Protein AF-A0A2S6II11-F1 (afdb_monomer)

Sequence (140 aa):
MLPVHVVLRDLERASLRGELTPTFIDDYASKFGERVTALYALARKNHIAVNVEEGRNDHLLNEWESTVDVDAVTRAMDKQSVEAFRQLRAARQDDRPSVLRRKPGRHAAFVPKPAPQPVAPVQRCPPGCTCDLDHRPSRR

pLDDT: mean 71.18, std 16.58, range [36.78, 93.38]

Solvent-accessible surface area (backbone atoms only — not comparable to full-atom values): 9124 Å² total; per-residue (Å²): 119,78,61,69,71,57,55,49,52,51,51,51,54,29,36,78,70,71,60,28,30,64,68,49,46,50,53,49,18,68,74,51,72,48,58,55,69,57,53,52,54,50,31,57,75,69,71,50,70,66,49,80,49,92,91,79,37,81,71,54,57,68,56,63,66,61,74,62,57,60,69,58,53,49,56,52,51,53,52,52,50,53,52,51,52,51,52,52,54,56,44,64,74,66,83,52,64,74,90,75,60,74,72,95,51,103,75,63,95,72,71,78,76,76,74,82,71,84,76,74,80,78,80,76,70,62,97,89,62,86,84,81,90,70,98,74,82,85,90,134

Secondary structure (DSSP, 8-state):
---HHHHHHHHHHHHHTT---HHHHHHHHHHHT--HHHHHHHHHHTT-PPPP-TTTSTTHHHHHGGGS-HHHHHHHHHHHHHHHHHHHHHHHHT-S-GGG-----TT-S--PPPPPP-PPP--PPPTT------------

Structure (mmCIF, N/CA/C/O backbone):
data_AF-A0A2S6II11-F1
#
_entry.id   AF-A0A2S6II11-F1
#
loop_
_atom_site.group_PDB
_atom_site.id
_atom_site.type_symbol
_atom_site.label_atom_id
_atom_site.label_alt_id
_atom_site.label_comp_id
_atom_site.label_asym_id
_atom_site.label_entity_id
_atom_site.label_seq_id
_atom_site.pdbx_PDB_ins_code
_atom_site.Cartn_x
_atom_site.Cartn_y
_atom_site.Cartn_z
_atom_site.occupancy
_atom_site.B_iso_or_equiv
_atom_site.auth_seq_id
_atom_site.auth_comp_id
_atom_site.auth_asym_id
_atom_site.auth_atom_id
_atom_site.pdbx_PDB_model_num
ATOM 1 N N . MET A 1 1 ? -19.940 -8.892 9.888 1.00 72.25 1 MET A N 1
ATOM 2 C CA . MET A 1 1 ? -18.860 -8.720 8.902 1.00 72.25 1 MET A CA 1
ATOM 3 C C . MET A 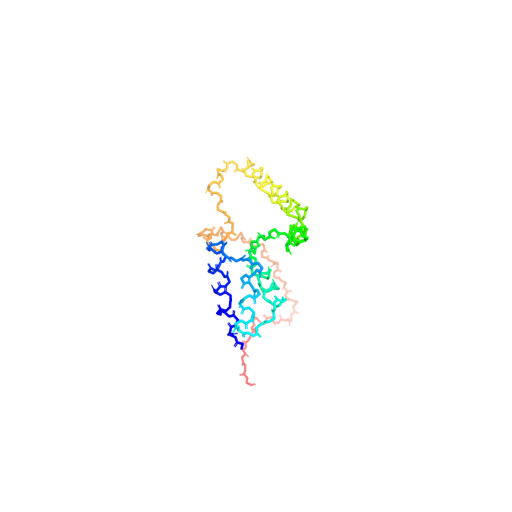1 1 ? -19.457 -8.294 7.587 1.00 72.25 1 MET A C 1
ATOM 5 O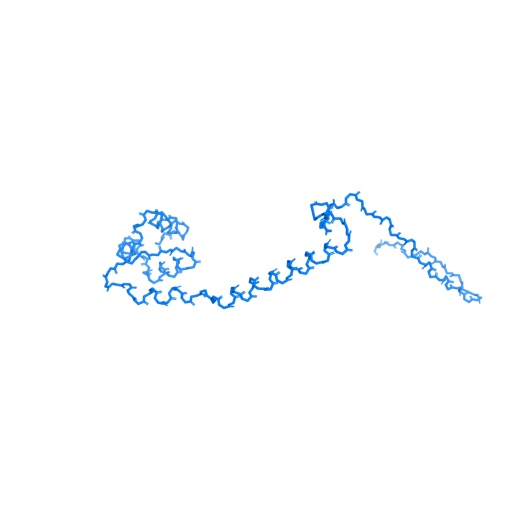 O . MET A 1 1 ? -20.349 -8.970 7.076 1.00 72.25 1 MET A O 1
ATOM 9 N N . LEU A 1 2 ? -19.011 -7.146 7.091 1.00 82.56 2 LEU A N 1
ATOM 10 C CA . LEU A 1 2 ? -19.394 -6.669 5.768 1.00 82.56 2 LEU A CA 1
ATOM 11 C C . LEU A 1 2 ? -18.653 -7.481 4.700 1.00 82.56 2 LEU A C 1
ATOM 13 O O . LEU A 1 2 ? -17.561 -7.995 4.950 1.00 82.56 2 LEU A O 1
ATOM 17 N N . PRO A 1 3 ? -19.214 -7.616 3.491 1.00 89.38 3 PRO A N 1
ATOM 18 C CA . PRO A 1 3 ? -18.472 -8.227 2.407 1.00 89.38 3 PRO A CA 1
ATOM 19 C C . PRO A 1 3 ? -17.261 -7.354 2.044 1.00 89.38 3 PRO A C 1
ATOM 21 O O . PRO A 1 3 ? -17.347 -6.127 1.984 1.00 89.38 3 PRO A O 1
ATOM 24 N N . VAL A 1 4 ? -16.134 -8.007 1.754 1.00 87.19 4 VAL A N 1
ATOM 25 C CA . VAL A 1 4 ? -14.820 -7.363 1.559 1.00 87.19 4 VAL A CA 1
ATOM 26 C C . VAL A 1 4 ? -14.843 -6.232 0.525 1.00 87.19 4 VAL A C 1
ATOM 28 O O . VAL A 1 4 ? -14.199 -5.206 0.716 1.00 87.19 4 VAL A O 1
ATOM 31 N N . HIS A 1 5 ? -15.612 -6.385 -0.556 1.00 89.81 5 HIS A N 1
ATOM 32 C CA . HIS A 1 5 ? -15.712 -5.371 -1.609 1.00 89.81 5 HIS A CA 1
ATOM 33 C C . HIS A 1 5 ? -16.406 -4.076 -1.148 1.00 89.81 5 HIS A C 1
ATOM 35 O O . HIS A 1 5 ? -16.119 -3.013 -1.691 1.00 89.81 5 HIS A O 1
ATOM 41 N N . VAL A 1 6 ? -17.303 -4.145 -0.157 1.00 92.50 6 VAL A N 1
ATOM 42 C CA . VAL A 1 6 ? -17.950 -2.956 0.422 1.00 92.50 6 VAL A CA 1
ATOM 43 C C . VAL A 1 6 ? -16.959 -2.211 1.303 1.00 92.50 6 VAL A C 1
ATOM 45 O O . VAL A 1 6 ? -16.785 -1.011 1.126 1.00 92.50 6 V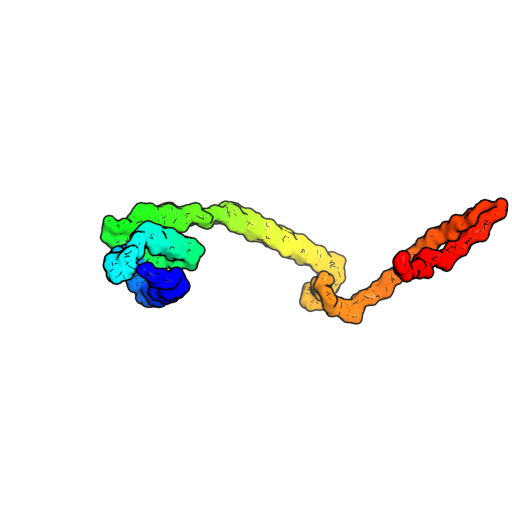AL A O 1
ATOM 48 N N . VAL A 1 7 ? -16.240 -2.940 2.161 1.00 91.06 7 VAL A N 1
ATOM 49 C CA . VAL A 1 7 ? -15.186 -2.370 3.014 1.00 91.06 7 VAL A CA 1
ATOM 50 C C . VAL A 1 7 ? -14.123 -1.676 2.164 1.00 91.06 7 VAL A C 1
ATOM 52 O O . VAL A 1 7 ? -13.749 -0.545 2.448 1.00 91.06 7 VAL A O 1
ATOM 55 N N . LEU A 1 8 ? -13.692 -2.310 1.070 1.00 91.75 8 LEU A N 1
ATOM 56 C CA . LEU A 1 8 ? -12.767 -1.707 0.108 1.00 91.75 8 LEU A CA 1
ATOM 57 C C . LEU A 1 8 ? -13.273 -0.389 -0.451 1.00 91.75 8 LEU A C 1
ATOM 59 O O . LEU A 1 8 ? -12.571 0.615 -0.396 1.00 91.75 8 LEU A O 1
ATOM 63 N N . ARG A 1 9 ? -14.505 -0.388 -0.955 1.00 93.38 9 ARG A N 1
ATOM 64 C CA . ARG A 1 9 ? -15.105 0.799 -1.556 1.00 93.38 9 ARG A CA 1
ATOM 65 C C . ARG A 1 9 ? -15.240 1.946 -0.554 1.00 93.38 9 ARG A C 1
ATOM 67 O O . ARG A 1 9 ? -15.090 3.106 -0.933 1.00 93.38 9 ARG A O 1
ATOM 74 N N . ASP A 1 10 ? -15.536 1.636 0.704 1.00 91.00 10 ASP A N 1
ATOM 75 C CA . ASP A 1 10 ? -15.637 2.632 1.770 1.00 91.00 10 ASP A CA 1
ATOM 76 C C . ASP A 1 10 ? -14.262 3.200 2.141 1.00 91.00 10 ASP A C 1
ATOM 78 O O . ASP A 1 10 ? -14.123 4.417 2.257 1.00 91.00 10 ASP A O 1
ATOM 82 N N . LEU A 1 11 ? -13.235 2.348 2.242 1.00 90.12 11 LEU A N 1
ATOM 83 C CA . LEU A 1 11 ? -11.852 2.773 2.479 1.00 90.12 11 LEU A CA 1
ATOM 84 C C . LEU A 1 11 ? -11.312 3.627 1.322 1.00 90.12 11 LEU A C 1
ATOM 86 O O . LEU A 1 11 ? -10.688 4.658 1.560 1.00 90.12 11 LEU A O 1
ATOM 90 N N . GLU A 1 12 ? -11.596 3.253 0.073 1.00 90.44 12 GLU A N 1
ATOM 91 C CA . GLU A 1 12 ? -11.243 4.042 -1.114 1.00 90.44 12 GLU A CA 1
ATOM 92 C C . GLU A 1 12 ? -11.930 5.409 -1.101 1.00 90.44 12 GLU A C 1
ATOM 94 O O . GLU A 1 12 ? -11.294 6.434 -1.345 1.00 90.44 12 GLU A O 1
ATOM 99 N N . ARG A 1 13 ? -13.227 5.455 -0.772 1.00 93.19 13 ARG A N 1
ATOM 100 C CA . ARG A 1 13 ? -13.967 6.719 -0.647 1.00 93.19 13 ARG A CA 1
ATOM 101 C C . ARG A 1 13 ? -13.404 7.607 0.456 1.00 93.19 13 ARG A C 1
ATOM 103 O O . ARG A 1 13 ? -13.296 8.811 0.239 1.00 93.19 13 ARG A O 1
ATOM 110 N N . ALA A 1 14 ? -13.057 7.034 1.605 1.00 89.44 14 ALA A N 1
ATOM 111 C CA . ALA A 1 14 ? -12.441 7.767 2.708 1.00 89.44 14 ALA A CA 1
ATOM 112 C C . ALA A 1 14 ? -11.043 8.287 2.329 1.00 89.44 14 ALA A C 1
ATOM 114 O O . ALA A 1 14 ? -10.710 9.431 2.633 1.00 89.44 14 ALA A O 1
ATOM 115 N N . SER A 1 15 ? -10.254 7.494 1.596 1.00 89.88 15 SER A N 1
ATOM 116 C CA . SER A 1 15 ? -8.928 7.894 1.105 1.00 89.88 15 SER A CA 1
ATOM 117 C C . SER A 1 15 ? -9.015 9.042 0.101 1.00 89.88 15 SER A C 1
ATOM 119 O O . SER A 1 15 ? -8.328 10.047 0.256 1.00 89.88 15 SER A O 1
ATOM 121 N N . LEU A 1 16 ? -9.936 8.963 -0.866 1.00 89.38 16 LEU A N 1
ATOM 122 C CA . LEU A 1 16 ? -10.167 10.030 -1.848 1.00 89.38 16 LEU A CA 1
ATOM 123 C C . LEU A 1 16 ? -10.616 11.351 -1.210 1.00 89.38 16 LEU A C 1
ATOM 125 O O . LEU A 1 16 ? -10.394 12.415 -1.782 1.00 89.38 16 LEU A O 1
ATOM 129 N N . ARG A 1 17 ? -11.256 11.290 -0.038 1.00 89.69 17 ARG A N 1
ATOM 130 C CA . ARG A 1 17 ? -11.655 12.470 0.741 1.00 89.69 17 ARG A CA 1
ATOM 131 C C . ARG A 1 17 ? -10.554 12.995 1.660 1.00 89.69 17 ARG A C 1
ATOM 133 O O . ARG A 1 17 ? -10.715 14.073 2.216 1.00 89.69 17 ARG A O 1
ATOM 140 N N . GLY A 1 18 ? -9.462 12.251 1.835 1.00 85.31 18 GLY A N 1
ATOM 141 C CA . GLY A 1 18 ? -8.431 12.561 2.826 1.00 85.31 18 GLY A CA 1
ATOM 142 C C . GLY A 1 18 ? -8.886 12.346 4.275 1.00 85.31 18 GLY A C 1
ATOM 143 O O . GLY A 1 18 ? -8.239 12.829 5.199 1.00 85.31 18 GLY A O 1
ATOM 144 N N . GLU A 1 19 ? -9.981 11.617 4.489 1.00 87.38 19 GLU A N 1
ATOM 145 C CA . GLU A 1 19 ? -10.555 11.329 5.813 1.00 87.38 19 GLU A CA 1
ATOM 146 C C . GLU A 1 19 ? -10.083 9.977 6.366 1.00 87.38 19 GLU A C 1
ATOM 148 O O . GLU A 1 19 ? -10.434 9.600 7.482 1.00 87.38 19 GLU A O 1
ATOM 153 N N . LEU A 1 20 ? -9.307 9.217 5.586 1.00 87.44 20 LEU A N 1
ATOM 154 C CA . LEU A 1 20 ? -8.817 7.909 5.999 1.00 87.44 20 LEU A CA 1
ATOM 155 C C . LEU A 1 20 ? -7.682 8.062 7.014 1.00 87.44 20 LEU A C 1
ATOM 157 O O . LEU A 1 20 ? -6.514 8.005 6.645 1.00 87.44 20 LEU A O 1
ATOM 161 N N . THR A 1 21 ? -8.026 8.255 8.281 1.00 88.25 21 THR A N 1
ATOM 162 C CA . THR A 1 21 ? -7.082 8.327 9.401 1.00 88.25 21 THR A CA 1
ATOM 163 C C . THR A 1 21 ? -7.134 7.064 10.276 1.00 88.25 21 THR A C 1
ATOM 165 O O . THR A 1 21 ? -8.072 6.268 10.165 1.00 88.25 21 THR A O 1
ATOM 168 N N . PRO A 1 22 ? -6.154 6.841 11.172 1.00 87.25 22 PRO A N 1
ATOM 169 C CA . PRO A 1 22 ? -6.194 5.754 12.148 1.00 87.25 22 PRO A CA 1
ATOM 170 C C . PRO A 1 22 ? -7.457 5.762 12.997 1.00 87.25 22 PRO A C 1
ATOM 172 O O . PRO A 1 22 ? -8.071 4.715 13.193 1.00 87.25 22 PRO A O 1
ATOM 175 N N . THR A 1 23 ? -7.884 6.945 13.440 1.00 88.44 23 THR A N 1
ATOM 176 C CA . THR A 1 23 ? -9.115 7.098 14.220 1.00 88.44 23 THR A CA 1
ATOM 177 C C . THR A 1 23 ? -10.347 6.697 13.408 1.00 88.44 23 THR A C 1
ATOM 179 O O . THR A 1 23 ? -11.214 5.992 13.920 1.00 88.44 23 THR A O 1
ATOM 182 N N . PHE A 1 24 ? -10.394 7.026 12.111 1.00 90.19 24 PHE A N 1
ATOM 183 C CA . PHE A 1 24 ? -11.458 6.538 11.228 1.00 90.19 24 PHE A CA 1
ATOM 184 C C . PHE A 1 24 ? -11.484 5.005 11.146 1.00 90.19 24 PHE A C 1
ATOM 186 O O . PHE A 1 24 ? -12.558 4.406 11.162 1.00 90.19 24 PHE A O 1
ATOM 193 N N . ILE A 1 25 ? -10.320 4.354 11.073 1.00 89.75 25 ILE A N 1
ATOM 194 C CA . ILE A 1 25 ? -10.220 2.888 11.015 1.00 89.75 25 ILE A CA 1
ATOM 195 C C . ILE A 1 25 ? -10.684 2.253 12.332 1.00 89.75 25 ILE A C 1
ATOM 197 O O . ILE A 1 25 ? -11.398 1.251 12.291 1.00 89.75 25 ILE A O 1
ATOM 201 N N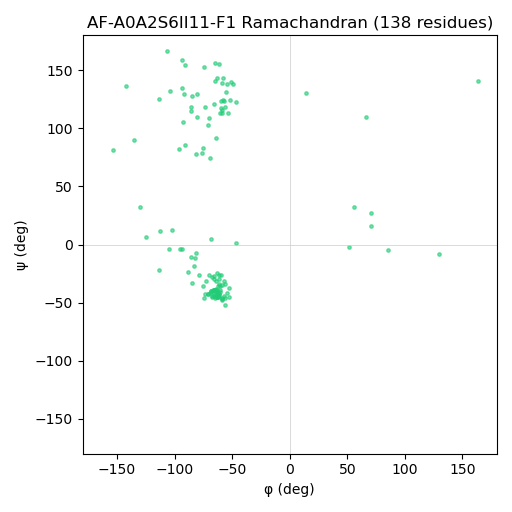 . ASP A 1 26 ? -10.330 2.836 13.478 1.00 89.00 26 ASP A N 1
ATOM 202 C CA . ASP A 1 26 ? -10.783 2.387 14.801 1.00 89.00 26 ASP A CA 1
ATOM 203 C C . ASP A 1 26 ? -12.312 2.519 14.947 1.00 89.00 26 ASP A C 1
ATOM 205 O O . ASP A 1 26 ? -13.003 1.583 15.372 1.00 89.00 26 ASP A O 1
ATOM 209 N N . ASP A 1 27 ? -12.871 3.651 14.518 1.00 91.88 27 ASP A N 1
ATOM 210 C CA . ASP A 1 27 ? -14.315 3.897 14.505 1.00 91.88 27 ASP A CA 1
ATOM 211 C C . ASP A 1 27 ? -15.046 2.958 13.541 1.00 91.88 27 ASP A C 1
ATOM 213 O O . ASP A 1 27 ? -16.138 2.467 13.832 1.00 91.88 27 ASP A O 1
ATOM 217 N N . TYR A 1 28 ? -14.456 2.683 12.381 1.00 91.06 28 TYR A N 1
ATOM 218 C CA . TYR A 1 28 ? -15.013 1.754 11.406 1.00 91.06 28 TYR A CA 1
ATOM 219 C C . TYR A 1 28 ? -14.982 0.315 11.942 1.00 91.06 28 TYR A C 1
ATOM 221 O O . TYR A 1 28 ? -15.983 -0.402 11.879 1.00 91.06 28 TYR A O 1
ATOM 229 N N . ALA A 1 29 ? -13.863 -0.097 12.539 1.00 91.56 29 ALA A N 1
ATOM 230 C CA . ALA A 1 29 ? -13.700 -1.400 13.175 1.00 91.56 29 ALA A CA 1
ATOM 231 C C . ALA A 1 29 ? -14.724 -1.619 14.297 1.00 91.56 29 ALA A C 1
ATOM 233 O O . ALA A 1 29 ? -15.375 -2.665 1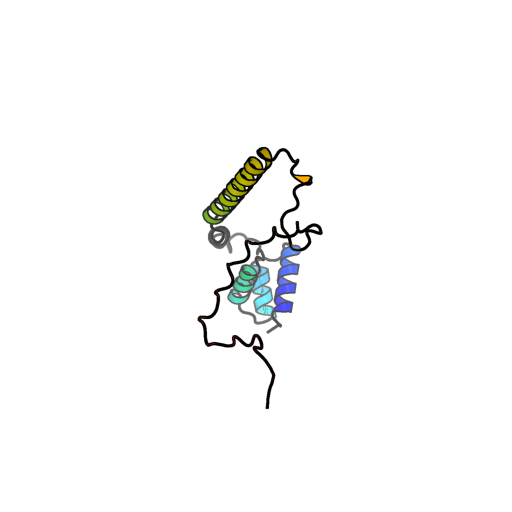4.334 1.00 91.56 29 ALA A O 1
ATOM 234 N N . SER A 1 30 ? -14.923 -0.622 15.166 1.00 90.75 30 SER A N 1
ATOM 235 C CA . SER A 1 30 ? -15.893 -0.701 16.264 1.00 90.75 30 SER A CA 1
ATOM 236 C C . SER A 1 30 ? -17.345 -0.755 15.775 1.00 90.75 30 SER A C 1
ATOM 238 O O . SER A 1 30 ? -18.133 -1.537 16.305 1.00 90.75 30 SER A O 1
ATOM 240 N N . LYS A 1 31 ? -17.698 -0.003 14.722 1.00 92.44 31 LYS A N 1
ATOM 241 C CA . LYS A 1 31 ? -19.052 0.003 14.137 1.00 92.44 31 LYS A CA 1
ATOM 242 C C . LYS A 1 31 ? -19.418 -1.308 13.443 1.00 92.44 31 LYS A C 1
ATOM 244 O O . LYS A 1 31 ? -20.560 -1.749 13.545 1.00 92.44 31 LYS A O 1
ATOM 249 N N . PHE A 1 32 ? -18.476 -1.922 12.728 1.00 89.50 32 PHE A N 1
ATOM 250 C CA . PHE A 1 32 ? -18.750 -3.099 11.892 1.00 89.50 32 PHE A CA 1
ATOM 251 C C . PHE A 1 32 ? -18.246 -4.425 12.484 1.00 89.50 32 PHE A C 1
ATOM 253 O O . PHE A 1 32 ? -18.524 -5.492 11.925 1.00 89.50 32 PHE A O 1
ATOM 260 N N . GLY A 1 33 ? -17.559 -4.376 13.631 1.00 88.25 33 GLY A N 1
ATOM 261 C CA . GLY A 1 33 ? -16.994 -5.543 14.310 1.00 88.25 33 GLY A CA 1
ATOM 262 C C . GLY A 1 33 ? -15.804 -6.159 13.570 1.00 88.25 33 GLY A C 1
ATOM 263 O O . GLY A 1 33 ? -15.575 -7.365 13.661 1.00 88.25 33 GLY A O 1
ATOM 264 N N . GLU A 1 34 ? -15.077 -5.352 12.798 1.00 86.31 34 GLU A N 1
ATOM 265 C CA . GLU A 1 34 ? -13.904 -5.779 12.034 1.00 86.31 34 GLU A CA 1
ATOM 266 C C . GLU A 1 34 ? -12.626 -5.608 12.866 1.00 86.31 34 GLU A C 1
ATOM 268 O O . GLU A 1 34 ? -12.549 -4.777 13.769 1.00 86.31 34 GLU A O 1
ATOM 273 N N . ARG A 1 35 ? -11.584 -6.394 12.575 1.00 88.06 35 ARG A N 1
ATOM 274 C CA . ARG A 1 35 ? -10.283 -6.220 13.242 1.00 88.06 35 ARG A CA 1
ATOM 275 C C . ARG A 1 35 ? -9.514 -5.070 12.598 1.00 88.06 35 ARG A C 1
ATOM 277 O O . ARG A 1 35 ? -9.274 -5.097 11.394 1.00 88.06 35 ARG A O 1
ATOM 284 N N . VAL A 1 36 ? -9.023 -4.139 13.414 1.00 87.06 36 VAL A N 1
ATOM 285 C CA . VAL A 1 36 ? -8.188 -3.003 12.977 1.00 87.06 36 VAL A CA 1
ATOM 286 C C . VAL A 1 36 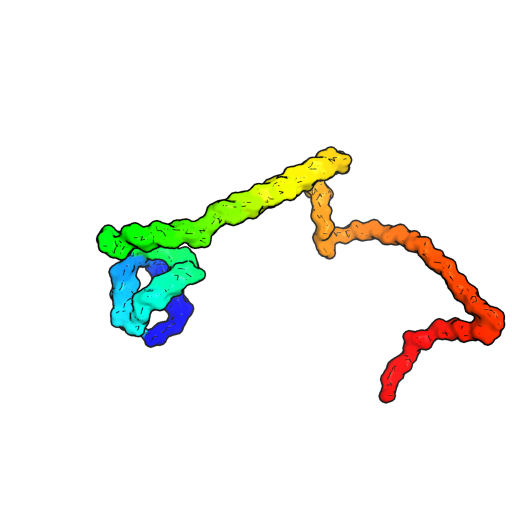? -6.982 -3.475 12.150 1.00 87.06 36 VAL A C 1
ATOM 288 O O . VAL A 1 36 ? -6.735 -2.974 11.057 1.00 87.06 36 VAL A O 1
ATOM 291 N N . THR A 1 37 ? -6.288 -4.527 12.597 1.00 86.44 37 THR A N 1
ATOM 292 C CA . THR A 1 37 ? -5.152 -5.118 11.864 1.00 86.44 37 THR A CA 1
ATOM 293 C C . THR A 1 37 ? -5.535 -5.656 10.486 1.00 86.44 37 THR A C 1
ATOM 295 O O . THR A 1 37 ? -4.743 -5.560 9.549 1.00 86.44 37 THR A O 1
ATOM 298 N N . ALA A 1 38 ? -6.749 -6.194 10.338 1.00 87.06 38 ALA A N 1
ATOM 299 C CA . ALA A 1 38 ? -7.247 -6.664 9.052 1.00 87.06 38 ALA A CA 1
ATOM 300 C C . ALA A 1 38 ? -7.501 -5.488 8.105 1.00 87.06 38 ALA A C 1
ATOM 302 O O . ALA A 1 38 ? -7.109 -5.569 6.946 1.00 87.06 38 ALA A O 1
ATOM 303 N N . LEU A 1 39 ? -8.071 -4.383 8.597 1.00 87.75 39 LEU A N 1
ATOM 304 C CA . LEU A 1 39 ? -8.304 -3.172 7.803 1.00 87.75 39 LEU A CA 1
ATOM 305 C C . LEU A 1 39 ? -6.989 -2.547 7.318 1.00 87.75 39 LEU A C 1
ATOM 307 O O . LEU A 1 39 ? -6.872 -2.233 6.136 1.00 87.75 39 LEU A O 1
ATOM 311 N N . TYR A 1 40 ? -5.970 -2.463 8.177 1.00 86.38 40 TYR A N 1
ATOM 312 C CA . TYR A 1 40 ? -4.638 -1.992 7.777 1.00 86.38 40 TYR A CA 1
ATOM 313 C C . TYR A 1 40 ? -3.968 -2.901 6.747 1.00 86.38 40 TYR A C 1
ATOM 315 O O . TYR A 1 40 ? -3.435 -2.421 5.747 1.00 86.38 40 TYR A O 1
ATOM 323 N N . ALA A 1 41 ? -4.013 -4.221 6.950 1.00 85.31 41 ALA A N 1
ATOM 324 C CA . ALA A 1 41 ? -3.474 -5.172 5.979 1.00 85.31 41 ALA A CA 1
ATOM 325 C C . ALA A 1 41 ? -4.188 -5.058 4.623 1.00 85.31 41 ALA A C 1
ATOM 327 O O . ALA A 1 41 ? -3.568 -5.193 3.567 1.00 85.31 41 ALA A O 1
ATOM 328 N N . LEU A 1 42 ? -5.491 -4.780 4.655 1.00 88.38 42 LEU A N 1
ATOM 329 C CA . LEU A 1 42 ? -6.321 -4.641 3.473 1.00 88.38 42 LEU A CA 1
ATOM 330 C C . LEU A 1 42 ? -6.048 -3.324 2.739 1.00 88.38 42 LEU A C 1
ATOM 332 O O . LEU A 1 42 ? -5.881 -3.347 1.521 1.00 88.38 42 LEU A O 1
ATOM 336 N N . ALA A 1 43 ? -5.903 -2.213 3.459 1.00 87.69 43 ALA A N 1
ATOM 337 C CA . ALA A 1 43 ? -5.459 -0.940 2.897 1.00 87.69 43 ALA A CA 1
ATOM 338 C C . ALA A 1 43 ? -4.073 -1.077 2.244 1.00 87.69 43 ALA A C 1
ATOM 340 O O . ALA A 1 43 ? -3.905 -0.734 1.074 1.00 87.69 43 ALA A O 1
ATOM 341 N N . ARG A 1 44 ? -3.114 -1.705 2.943 1.00 84.44 44 ARG A N 1
ATOM 342 C CA . ARG A 1 44 ? -1.756 -1.959 2.432 1.00 84.44 44 ARG A CA 1
ATOM 343 C C . ARG A 1 44 ? -1.763 -2.790 1.152 1.00 84.44 44 ARG A C 1
ATOM 345 O O . ARG A 1 44 ? -1.089 -2.440 0.189 1.00 84.44 44 ARG A O 1
ATOM 352 N N . LYS A 1 45 ? -2.530 -3.884 1.123 1.00 87.62 45 LYS A N 1
ATOM 353 C CA . LYS A 1 45 ? -2.615 -4.776 -0.045 1.00 87.62 45 LYS A CA 1
ATOM 354 C C . LYS A 1 45 ? -3.162 -4.069 -1.289 1.00 87.62 45 LYS A C 1
ATOM 356 O O . LYS A 1 45 ? -2.811 -4.454 -2.398 1.00 87.62 45 LYS A O 1
ATOM 361 N N . ASN A 1 46 ? -4.019 -3.068 -1.103 1.00 87.31 46 ASN A N 1
ATOM 362 C CA . ASN A 1 46 ? -4.649 -2.323 -2.191 1.00 87.31 46 ASN A CA 1
ATOM 363 C C . ASN A 1 46 ? -3.995 -0.952 -2.427 1.00 87.31 46 ASN A C 1
ATOM 365 O O . ASN A 1 46 ? -4.549 -0.139 -3.158 1.00 87.31 46 ASN A O 1
ATOM 369 N N . HIS A 1 47 ? -2.820 -0.702 -1.837 1.00 83.88 47 HIS A N 1
ATOM 370 C CA . HIS A 1 47 ? -2.069 0.550 -1.976 1.00 83.88 47 HIS A CA 1
ATOM 371 C C . HIS A 1 47 ? -2.870 1.806 -1.585 1.00 83.88 47 HIS A C 1
ATOM 373 O O . HIS A 1 47 ? -2.665 2.882 -2.142 1.00 83.88 47 HIS A O 1
ATOM 379 N N . ILE A 1 48 ? -3.779 1.672 -0.618 1.00 85.88 48 ILE A N 1
ATOM 380 C CA . ILE A 1 48 ? -4.559 2.790 -0.089 1.00 85.88 48 ILE A CA 1
ATOM 381 C C . ILE A 1 48 ? -3.735 3.461 1.011 1.00 85.88 48 ILE A C 1
ATOM 383 O O . ILE A 1 48 ? -3.464 2.853 2.049 1.00 85.88 48 ILE A O 1
ATOM 387 N N . ALA A 1 49 ? -3.344 4.713 0.781 1.00 80.38 49 ALA A N 1
ATOM 388 C CA . ALA A 1 49 ? -2.627 5.506 1.769 1.00 80.38 49 ALA A CA 1
ATOM 389 C C . ALA A 1 49 ? -3.585 5.941 2.888 1.00 80.38 49 ALA A C 1
ATOM 391 O O . ALA A 1 49 ? -4.572 6.639 2.643 1.00 80.38 49 ALA A O 1
ATOM 392 N N . VAL A 1 50 ? -3.289 5.503 4.111 1.00 82.00 50 VAL A N 1
ATOM 393 C CA . VAL A 1 50 ? -3.907 5.999 5.346 1.00 82.00 50 VAL A CA 1
ATOM 394 C C . VAL A 1 50 ? -3.142 7.247 5.776 1.00 82.00 50 VAL A C 1
ATOM 396 O O . VAL A 1 50 ? -1.915 7.221 5.873 1.00 82.00 50 VAL A O 1
ATOM 399 N N . ASN A 1 51 ? -3.865 8.334 6.020 1.00 80.56 51 ASN A N 1
ATOM 400 C CA . ASN A 1 51 ? -3.310 9.594 6.485 1.00 80.56 51 ASN A CA 1
ATOM 401 C C . ASN A 1 51 ? -2.705 9.463 7.884 1.00 80.56 51 ASN A C 1
ATOM 403 O O . ASN A 1 51 ? -3.047 8.580 8.671 1.00 80.56 51 ASN A O 1
ATOM 407 N N . VAL A 1 52 ? -1.775 10.360 8.185 1.00 71.88 52 VAL A N 1
ATOM 408 C CA . VAL A 1 52 ? -1.041 10.375 9.448 1.00 71.88 52 VAL A CA 1
ATOM 409 C C . VAL A 1 52 ? -1.786 11.263 10.438 1.00 71.88 52 VAL A C 1
ATOM 411 O O . VAL A 1 52 ? -2.125 12.401 10.123 1.00 71.88 52 VAL A O 1
ATOM 414 N N . GLU A 1 53 ? -2.035 10.736 11.633 1.00 74.62 53 GLU A N 1
ATOM 415 C CA . GLU A 1 53 ? -2.439 11.522 12.799 1.00 74.62 53 GLU A CA 1
ATOM 416 C C . GLU A 1 53 ? -1.235 11.658 13.740 1.00 74.62 53 GLU A C 1
ATOM 418 O O . GLU A 1 53 ? -0.558 10.661 14.028 1.00 74.62 53 GLU A O 1
ATOM 423 N N . GLU A 1 54 ? -0.974 12.887 14.202 1.00 62.06 54 GLU A N 1
ATOM 424 C CA . GLU A 1 54 ? 0.120 13.213 15.127 1.00 62.06 54 GLU A CA 1
ATOM 425 C C . GLU A 1 54 ? 0.087 12.293 16.358 1.00 62.06 54 GLU A C 1
ATOM 4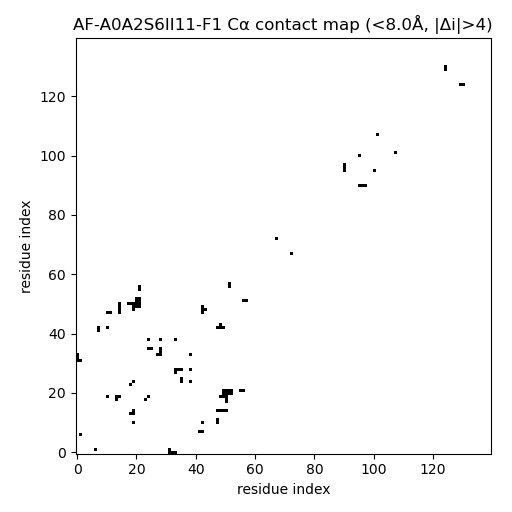27 O O . GLU A 1 54 ? -0.924 12.186 17.055 1.00 62.06 54 GLU A O 1
ATOM 432 N N . GLY A 1 55 ? 1.200 11.600 16.621 1.00 66.69 55 GLY A N 1
ATOM 433 C CA . GLY A 1 55 ? 1.381 10.770 17.816 1.00 66.69 55 GLY A CA 1
ATOM 434 C C . GLY A 1 55 ? 0.848 9.333 17.741 1.00 66.69 55 GLY A C 1
ATOM 435 O O . GLY A 1 55 ? 1.096 8.562 18.669 1.00 66.69 55 GLY A O 1
ATOM 436 N N . ARG A 1 56 ? 0.166 8.925 16.657 1.00 65.00 56 ARG A N 1
ATOM 437 C CA . ARG A 1 56 ? -0.280 7.525 16.458 1.00 65.00 56 ARG A CA 1
ATOM 438 C C . ARG A 1 56 ? 0.404 6.792 15.298 1.00 65.00 56 ARG A C 1
ATOM 440 O O . ARG A 1 56 ? 0.464 5.569 15.352 1.00 65.00 56 ARG A O 1
ATOM 447 N N . ASN A 1 57 ? 0.971 7.500 14.313 1.00 55.50 57 ASN A N 1
ATOM 448 C CA . ASN A 1 57 ? 1.485 6.895 13.069 1.00 55.50 57 ASN A CA 1
ATOM 449 C C . ASN A 1 57 ? 2.956 7.199 12.718 1.00 55.50 57 ASN A C 1
ATOM 451 O O . ASN A 1 57 ? 3.417 6.768 11.660 1.00 55.50 57 ASN A O 1
ATOM 455 N N . ASP A 1 58 ? 3.720 7.868 13.586 1.00 55.94 58 ASP A N 1
ATOM 456 C CA . ASP A 1 58 ? 5.093 8.314 13.264 1.00 55.94 58 ASP A CA 1
ATOM 457 C C . ASP A 1 58 ? 6.057 7.169 12.899 1.00 55.94 58 ASP A C 1
ATOM 459 O O . ASP A 1 58 ? 7.013 7.352 12.152 1.00 55.94 58 ASP A O 1
ATOM 463 N N . HIS A 1 59 ? 5.796 5.959 13.391 1.00 58.88 59 HIS A N 1
ATOM 464 C CA . HIS A 1 59 ? 6.619 4.773 13.150 1.00 58.88 59 HIS A CA 1
ATOM 465 C C . HIS A 1 59 ? 6.212 3.994 11.886 1.00 58.88 59 HIS A C 1
ATOM 467 O O . HIS A 1 59 ? 7.051 3.308 11.306 1.00 58.88 59 HIS A O 1
ATOM 473 N N . LEU A 1 60 ? 4.963 4.121 11.419 1.00 57.00 60 LEU A N 1
ATOM 474 C CA . LEU A 1 60 ? 4.462 3.409 10.234 1.00 57.00 60 LEU A CA 1
ATOM 475 C C . LEU A 1 60 ? 4.917 4.052 8.915 1.00 57.00 60 LEU A C 1
ATOM 477 O O . LEU A 1 60 ? 5.069 3.342 7.922 1.00 57.00 60 LEU A O 1
ATOM 481 N N . LEU A 1 61 ? 5.203 5.361 8.913 1.00 54.41 61 LEU A N 1
ATOM 482 C CA . LEU A 1 61 ? 5.794 6.066 7.765 1.00 54.41 61 LEU A CA 1
ATOM 483 C C . LEU A 1 61 ? 7.114 5.419 7.319 1.00 54.41 61 LEU A C 1
ATOM 485 O O . LEU A 1 61 ? 7.289 5.117 6.139 1.00 54.41 61 LEU A O 1
ATOM 489 N N . ASN A 1 62 ? 7.990 5.112 8.278 1.00 54.00 62 ASN A N 1
ATOM 490 C CA . ASN A 1 62 ? 9.304 4.530 8.001 1.00 54.00 62 ASN A CA 1
ATOM 491 C C . ASN A 1 62 ? 9.214 3.110 7.411 1.00 54.00 62 ASN A C 1
ATOM 493 O O . ASN A 1 62 ? 10.078 2.701 6.639 1.00 54.00 62 ASN A O 1
ATOM 497 N N . GLU A 1 63 ? 8.169 2.344 7.742 1.00 54.62 63 GLU A N 1
ATOM 498 C CA . GLU A 1 63 ? 7.971 0.996 7.195 1.00 54.62 63 GLU A CA 1
ATOM 499 C C . GLU A 1 63 ? 7.267 1.008 5.834 1.00 54.62 63 GLU A C 1
ATOM 501 O O . GLU A 1 63 ? 7.547 0.155 4.986 1.00 54.62 63 GLU A O 1
ATOM 506 N N . TRP A 1 64 ? 6.357 1.954 5.591 1.00 53.00 64 TRP A N 1
ATOM 507 C CA . TRP A 1 64 ? 5.576 2.001 4.352 1.00 53.00 64 TRP A CA 1
ATOM 508 C C . TRP A 1 64 ? 6.398 2.496 3.162 1.00 53.00 64 TRP A C 1
ATOM 510 O O . TRP A 1 64 ? 6.267 1.932 2.073 1.00 53.00 64 TRP A O 1
ATOM 520 N N . GLU A 1 65 ? 7.318 3.440 3.374 1.00 54.69 65 GLU A N 1
ATOM 521 C CA . GLU A 1 65 ? 8.285 3.855 2.347 1.00 54.69 65 GLU A CA 1
ATOM 522 C C . GLU A 1 65 ? 9.230 2.713 1.926 1.00 54.69 65 GLU A C 1
ATOM 524 O O . GLU A 1 65 ? 9.703 2.680 0.793 1.00 54.69 65 GLU A O 1
ATOM 529 N N . SER A 1 66 ? 9.450 1.716 2.791 1.00 54.12 66 SER A N 1
ATOM 530 C CA . SER A 1 66 ? 10.478 0.682 2.590 1.00 54.12 66 SER A CA 1
ATOM 531 C C . SER A 1 66 ? 10.098 -0.478 1.654 1.00 54.12 66 SER A C 1
ATOM 533 O O . SER A 1 66 ? 10.941 -1.320 1.348 1.00 54.12 66 SER A O 1
ATOM 535 N N . THR A 1 67 ? 8.843 -0.574 1.191 1.00 56.78 67 THR A N 1
ATOM 536 C CA . THR A 1 67 ? 8.408 -1.746 0.392 1.00 56.78 67 THR A CA 1
ATOM 537 C C . THR A 1 67 ? 8.752 -1.680 -1.090 1.00 56.78 67 THR A C 1
ATOM 539 O O . THR A 1 67 ? 8.752 -2.718 -1.756 1.00 56.78 67 THR A O 1
ATOM 542 N N . VAL A 1 68 ? 9.054 -0.497 -1.619 1.00 62.03 68 VAL A N 1
ATOM 543 C CA . VAL A 1 68 ? 9.561 -0.368 -2.983 1.00 62.03 68 VAL A CA 1
ATOM 544 C C . VAL A 1 68 ? 11.079 -0.392 -2.899 1.00 62.03 68 VAL A C 1
ATOM 546 O O . VAL A 1 68 ? 11.691 0.583 -2.478 1.00 62.03 68 VAL A O 1
ATOM 549 N N . ASP A 1 69 ? 11.689 -1.511 -3.297 1.00 68.31 69 ASP A N 1
ATOM 550 C CA . ASP A 1 69 ? 13.135 -1.580 -3.518 1.00 68.31 69 ASP A CA 1
ATOM 551 C C . ASP A 1 69 ? 13.481 -0.635 -4.681 1.00 68.31 69 ASP A C 1
ATOM 553 O O . ASP A 1 69 ? 13.393 -0.990 -5.863 1.00 68.31 69 ASP A O 1
ATOM 557 N N . VAL A 1 70 ? 13.807 0.608 -4.328 1.00 73.19 70 VAL A N 1
ATOM 558 C CA . VAL A 1 70 ? 14.162 1.679 -5.263 1.00 73.19 70 VAL A CA 1
ATOM 559 C C . VAL A 1 70 ? 15.329 1.238 -6.147 1.00 73.19 70 VAL A C 1
ATOM 561 O O . VAL A 1 70 ? 15.333 1.537 -7.342 1.00 73.19 70 VAL A O 1
ATOM 564 N N . ASP A 1 71 ? 16.249 0.429 -5.613 1.00 78.88 71 ASP A N 1
ATOM 565 C CA . ASP A 1 71 ? 17.392 -0.106 -6.350 1.00 78.88 71 ASP A CA 1
ATOM 566 C C . ASP A 1 71 ? 16.983 -1.187 -7.359 1.00 78.88 71 ASP A C 1
ATOM 568 O O . ASP A 1 71 ? 17.607 -1.357 -8.409 1.00 78.88 71 ASP A O 1
ATOM 572 N N . ALA A 1 72 ? 15.937 -1.969 -7.085 1.00 78.38 72 ALA A N 1
ATOM 573 C CA . ALA A 1 72 ? 15.366 -2.877 -8.081 1.00 78.38 72 ALA A CA 1
ATOM 574 C C . ALA A 1 72 ? 14.669 -2.112 -9.217 1.00 78.38 72 ALA A C 1
ATOM 576 O O . ALA A 1 72 ? 14.820 -2.482 -10.387 1.00 78.38 72 ALA A O 1
ATOM 577 N N . VAL A 1 73 ? 13.947 -1.035 -8.893 1.00 80.88 73 VAL A N 1
ATOM 578 C CA . VAL A 1 73 ? 13.266 -0.185 -9.882 1.00 80.88 73 VAL A CA 1
ATOM 579 C C . VAL A 1 73 ? 14.275 0.532 -10.780 1.00 80.88 73 VAL A C 1
ATOM 581 O O . VAL A 1 73 ? 14.124 0.513 -12.004 1.00 80.88 73 VAL A O 1
ATOM 584 N N . THR A 1 74 ? 15.340 1.095 -10.212 1.00 83.75 74 THR A N 1
ATOM 585 C CA . THR A 1 74 ? 16.401 1.772 -10.977 1.00 83.75 74 THR A CA 1
ATOM 586 C C . THR A 1 74 ? 17.127 0.794 -11.900 1.00 83.75 74 THR A C 1
ATOM 588 O O . THR A 1 74 ? 17.230 1.047 -13.100 1.00 83.75 74 THR A O 1
ATOM 591 N N . ARG A 1 75 ? 17.489 -0.402 -11.411 1.00 87.56 75 ARG A N 1
ATOM 592 C CA . ARG A 1 75 ? 18.077 -1.472 -12.243 1.00 87.56 75 ARG A CA 1
ATOM 593 C C . ARG A 1 75 ? 17.166 -1.903 -13.395 1.00 87.56 75 ARG A C 1
ATOM 595 O O . ARG A 1 75 ? 17.660 -2.270 -14.464 1.00 87.56 75 ARG A O 1
ATOM 602 N N . ALA A 1 76 ? 15.848 -1.906 -13.196 1.00 84.94 76 ALA A N 1
ATOM 603 C CA . ALA A 1 76 ? 14.892 -2.223 -14.255 1.00 84.94 76 ALA A CA 1
ATOM 604 C C . ALA A 1 76 ? 14.807 -1.100 -15.304 1.00 84.94 76 ALA A C 1
ATOM 606 O O . ALA A 1 76 ? 14.827 -1.389 -16.504 1.00 84.94 76 ALA A O 1
ATOM 607 N N . MET A 1 77 ? 14.776 0.164 -14.869 1.00 89.06 77 MET A N 1
ATOM 608 C CA . MET A 1 77 ? 14.787 1.333 -15.757 1.00 89.06 77 MET A CA 1
ATOM 609 C C . MET A 1 77 ? 16.076 1.411 -16.586 1.00 89.06 77 MET A C 1
ATOM 611 O O . MET A 1 77 ? 16.017 1.647 -17.793 1.00 89.06 77 MET A O 1
ATOM 615 N N . ASP A 1 78 ? 17.230 1.123 -15.981 1.00 89.56 78 ASP A N 1
ATOM 616 C CA . ASP A 1 78 ? 18.524 1.116 -16.671 1.00 89.56 78 ASP A CA 1
ATOM 617 C C . ASP A 1 78 ? 18.611 0.026 -17.744 1.00 89.56 78 ASP A C 1
ATOM 619 O O . ASP A 1 78 ? 19.120 0.251 -18.842 1.00 89.56 78 ASP A O 1
ATOM 623 N N . LYS A 1 79 ? 18.058 -1.165 -17.485 1.00 88.81 79 LYS A N 1
ATOM 624 C CA . LYS A 1 79 ? 17.981 -2.221 -18.509 1.00 88.81 79 LYS A CA 1
ATOM 625 C C . LYS A 1 79 ? 17.129 -1.786 -19.700 1.00 88.81 79 LYS A C 1
ATOM 627 O O . LYS A 1 79 ? 17.545 -1.966 -20.845 1.00 88.81 79 LYS A O 1
ATOM 632 N N . GLN A 1 80 ? 15.973 -1.175 -19.438 1.00 84.00 80 GLN A N 1
ATOM 633 C CA . GLN A 1 80 ? 15.088 -0.677 -20.492 1.00 84.00 80 GLN A CA 1
ATOM 634 C C . GLN A 1 80 ? 15.732 0.453 -21.303 1.00 84.00 80 GLN A C 1
ATOM 636 O O . GLN A 1 80 ? 15.603 0.479 -22.529 1.00 84.00 80 GLN A O 1
ATOM 641 N N . SER A 1 81 ? 16.462 1.362 -20.652 1.00 85.88 81 SER A N 1
ATOM 642 C CA . SER A 1 81 ? 17.153 2.453 -21.342 1.00 85.88 81 SER A CA 1
ATOM 643 C C . SER A 1 81 ? 18.260 1.916 -22.257 1.00 85.88 81 SER A C 1
ATOM 645 O O . SER A 1 81 ? 18.335 2.300 -23.426 1.00 85.88 81 SER A O 1
ATOM 647 N N . VAL A 1 82 ? 19.056 0.947 -21.790 1.00 86.94 82 VAL A N 1
ATOM 648 C CA . VAL A 1 82 ? 20.096 0.289 -22.596 1.00 86.94 82 VAL A CA 1
ATOM 649 C C . VAL A 1 82 ? 19.497 -0.430 -23.807 1.00 86.94 82 VAL A C 1
ATOM 651 O O . VAL A 1 82 ? 20.036 -0.326 -24.913 1.00 86.94 82 VAL A O 1
ATOM 654 N N . GLU A 1 83 ? 18.380 -1.137 -23.638 1.00 83.12 83 GLU A N 1
ATOM 655 C CA . GLU A 1 83 ? 17.675 -1.789 -24.746 1.00 83.12 83 GLU A CA 1
ATOM 656 C C . GLU A 1 83 ? 17.142 -0.778 -25.766 1.00 83.12 83 GLU A C 1
ATOM 658 O O . GLU A 1 83 ? 17.340 -0.963 -26.970 1.00 83.12 83 GLU A O 1
ATOM 663 N N . ALA A 1 84 ? 16.548 0.326 -25.308 1.00 82.00 84 ALA A N 1
ATOM 664 C CA . ALA A 1 84 ? 16.093 1.406 -26.177 1.00 82.00 84 ALA A CA 1
ATOM 665 C C . ALA A 1 84 ? 17.260 2.040 -26.956 1.00 82.00 84 ALA A C 1
ATOM 667 O O . ALA A 1 84 ? 17.169 2.229 -28.170 1.00 82.00 84 ALA A O 1
ATOM 668 N N . PHE A 1 85 ? 18.402 2.288 -26.307 1.00 83.00 85 PHE A N 1
ATOM 669 C CA . PHE A 1 85 ? 19.599 2.806 -26.976 1.00 83.00 85 PHE A CA 1
ATOM 670 C C . PHE A 1 85 ? 20.171 1.832 -28.009 1.00 83.00 85 PHE A C 1
ATOM 672 O O . PHE A 1 85 ? 20.602 2.260 -29.083 1.00 83.00 85 PHE A O 1
ATOM 679 N N . ARG A 1 86 ? 20.161 0.523 -27.728 1.00 80.69 86 ARG A N 1
ATOM 680 C CA . ARG A 1 86 ? 20.558 -0.502 -28.708 1.00 80.69 86 ARG A CA 1
ATOM 681 C C . ARG A 1 86 ? 19.626 -0.500 -29.917 1.00 80.69 86 ARG A C 1
ATOM 683 O O . ARG A 1 86 ? 20.114 -0.527 -31.045 1.00 80.69 86 ARG A O 1
ATOM 690 N N . GLN A 1 87 ? 18.316 -0.390 -29.697 1.00 76.81 87 GLN A N 1
ATOM 691 C CA . GLN A 1 87 ? 17.327 -0.288 -30.774 1.00 76.81 87 GLN A CA 1
ATOM 692 C C . GLN A 1 87 ? 17.523 0.979 -31.615 1.00 76.81 87 GLN A C 1
ATOM 694 O O . GLN A 1 87 ? 17.464 0.906 -32.838 1.00 76.81 87 GLN A O 1
ATOM 699 N N . LEU A 1 88 ? 17.828 2.123 -30.994 1.00 76.00 88 LEU A N 1
ATOM 700 C CA . LEU A 1 88 ? 18.121 3.371 -31.708 1.00 76.00 88 LEU A CA 1
ATOM 701 C C . LEU A 1 88 ? 19.410 3.286 -32.539 1.00 76.00 88 LEU A C 1
ATOM 703 O O . LEU A 1 88 ? 19.447 3.787 -33.662 1.00 76.00 88 LEU A O 1
ATOM 707 N N . ARG A 1 89 ? 20.463 2.629 -32.033 1.00 76.38 89 ARG A N 1
ATOM 708 C CA . ARG A 1 89 ? 21.701 2.414 -32.806 1.00 76.38 89 ARG A CA 1
ATOM 709 C C . ARG A 1 89 ? 21.494 1.463 -33.980 1.00 76.38 89 ARG A C 1
ATOM 711 O O . ARG A 1 89 ? 21.943 1.784 -35.075 1.00 76.38 89 ARG A O 1
ATOM 718 N N . ALA A 1 90 ? 20.786 0.353 -33.777 1.00 70.56 90 ALA A N 1
ATOM 719 C CA . ALA A 1 90 ? 20.397 -0.542 -34.868 1.00 70.56 90 ALA A CA 1
ATOM 720 C C . ALA A 1 90 ? 19.520 0.197 -35.897 1.00 70.56 90 ALA A C 1
ATOM 722 O O . ALA A 1 90 ? 19.722 0.072 -37.101 1.00 70.56 90 ALA A O 1
ATOM 723 N N . ALA A 1 91 ? 18.617 1.071 -35.436 1.00 61.41 91 ALA A N 1
ATOM 724 C CA . ALA A 1 91 ? 17.809 1.910 -36.313 1.00 61.41 91 ALA A CA 1
ATOM 725 C C . ALA A 1 91 ? 18.638 2.911 -37.133 1.00 61.41 91 ALA A C 1
ATOM 727 O O . ALA A 1 91 ? 18.283 3.211 -38.269 1.00 61.41 91 ALA A O 1
ATOM 728 N N . ARG A 1 92 ? 19.762 3.403 -36.609 1.00 64.31 92 ARG A N 1
ATOM 729 C CA . ARG A 1 92 ? 20.666 4.285 -37.359 1.00 64.31 92 ARG A CA 1
ATOM 730 C C . ARG A 1 92 ? 21.413 3.564 -38.489 1.00 64.31 92 ARG A C 1
ATOM 732 O O . ARG A 1 92 ? 21.776 4.217 -39.453 1.00 64.31 92 ARG A O 1
ATOM 739 N N . GLN A 1 93 ? 21.630 2.251 -38.387 1.00 62.69 93 GLN A N 1
ATOM 740 C CA . GLN A 1 93 ? 22.423 1.471 -39.356 1.00 62.69 93 GLN A CA 1
ATOM 741 C C . GLN A 1 93 ? 21.653 1.041 -40.618 1.00 62.69 93 GLN A C 1
ATOM 743 O O . GLN A 1 93 ? 22.256 0.595 -41.583 1.00 62.69 93 GLN A O 1
ATOM 748 N N . ASP A 1 94 ? 20.333 1.190 -40.622 1.00 58.25 94 ASP A N 1
ATOM 749 C CA . ASP A 1 94 ? 19.422 0.625 -41.635 1.00 58.25 94 ASP A CA 1
ATOM 750 C C . ASP A 1 94 ? 18.754 1.723 -42.515 1.00 58.25 94 ASP A C 1
ATOM 752 O O . ASP A 1 94 ? 17.758 1.452 -43.186 1.00 58.25 94 ASP A O 1
ATOM 756 N N . ASP A 1 95 ? 19.220 2.983 -42.448 1.00 59.69 95 ASP A N 1
ATOM 757 C CA . ASP A 1 95 ? 18.803 4.181 -43.227 1.00 59.69 95 ASP A CA 1
ATOM 758 C C . ASP A 1 95 ? 17.298 4.543 -43.297 1.00 59.69 95 ASP A C 1
ATOM 760 O O . ASP A 1 95 ? 16.911 5.574 -43.844 1.00 59.69 95 ASP A O 1
ATOM 764 N N . ARG A 1 96 ? 16.405 3.753 -42.694 1.00 59.19 96 ARG A N 1
ATOM 765 C CA . ARG A 1 96 ? 14.960 4.028 -42.638 1.00 59.19 96 ARG A CA 1
ATOM 766 C C . ARG A 1 96 ? 14.584 4.779 -41.356 1.00 59.19 96 ARG A C 1
ATOM 768 O O . ARG A 1 96 ? 14.982 4.330 -40.277 1.00 59.19 96 ARG A O 1
ATOM 775 N N . PRO A 1 97 ? 13.764 5.842 -41.412 1.00 58.25 97 PRO A N 1
ATOM 776 C CA . PRO A 1 97 ? 13.302 6.555 -40.222 1.00 58.25 97 PRO A CA 1
ATOM 777 C C . PRO A 1 97 ? 12.451 5.654 -39.310 1.00 58.25 97 PRO A C 1
ATOM 779 O O . PRO A 1 97 ? 11.679 4.813 -39.778 1.00 58.25 97 PRO A O 1
ATOM 782 N N . SER A 1 98 ? 12.593 5.830 -37.993 1.00 58.69 98 SER A N 1
ATOM 783 C CA . SER A 1 98 ? 12.050 4.945 -36.944 1.00 58.69 98 SER A CA 1
ATOM 784 C C . SER A 1 98 ? 10.530 4.750 -37.000 1.00 58.69 98 SER A C 1
ATOM 786 O O . SER A 1 98 ? 10.044 3.665 -36.692 1.00 58.69 98 SER A O 1
ATOM 788 N N . VAL A 1 99 ? 9.784 5.756 -37.464 1.00 58.84 99 VAL A N 1
ATOM 789 C CA . VAL A 1 99 ? 8.314 5.740 -37.596 1.00 58.84 99 VAL A CA 1
ATOM 790 C C . VAL A 1 99 ? 7.826 4.718 -38.637 1.00 58.84 99 VAL A C 1
ATOM 792 O O . VAL A 1 99 ? 6.726 4.183 -38.520 1.00 58.84 99 VAL A O 1
ATOM 795 N N . LEU A 1 100 ? 8.649 4.395 -39.640 1.00 54.53 100 LEU A N 1
ATOM 796 C CA . LEU A 1 100 ? 8.289 3.475 -40.728 1.00 54.53 100 LEU A CA 1
ATOM 797 C C . LEU A 1 100 ? 8.718 2.024 -40.463 1.00 54.53 100 LEU A C 1
ATOM 799 O O . LEU A 1 100 ? 8.405 1.123 -41.244 1.00 54.53 100 LEU A O 1
ATOM 803 N N . ARG A 1 101 ? 9.415 1.768 -39.353 1.00 60.34 101 ARG A N 1
ATOM 804 C CA . ARG A 1 101 ? 9.892 0.433 -38.985 1.00 60.34 101 ARG A CA 1
ATOM 805 C C . ARG A 1 101 ? 8.859 -0.260 -38.119 1.00 60.34 101 ARG A C 1
ATOM 807 O O . ARG A 1 101 ? 8.898 -0.206 -36.892 1.00 60.34 101 ARG A O 1
ATOM 814 N N . ARG A 1 102 ? 7.897 -0.910 -38.770 1.00 60.41 102 ARG A N 1
ATOM 815 C CA . ARG A 1 102 ? 6.912 -1.743 -38.076 1.00 60.41 102 ARG A CA 1
ATOM 816 C C . ARG A 1 102 ? 7.645 -2.829 -37.286 1.00 60.41 102 ARG A C 1
ATOM 818 O O . ARG A 1 102 ? 8.405 -3.606 -37.861 1.00 60.41 102 ARG A O 1
ATOM 825 N N . LYS A 1 103 ? 7.387 -2.895 -35.975 1.00 58.47 103 LYS A N 1
ATOM 826 C CA . LYS A 1 103 ? 7.719 -4.066 -35.152 1.00 58.47 103 LYS A CA 1
ATOM 827 C C . LYS A 1 103 ? 7.153 -5.311 -35.855 1.00 58.47 103 LYS A C 1
ATOM 829 O O . LYS A 1 103 ? 6.026 -5.220 -36.354 1.00 58.47 103 LYS A O 1
ATOM 834 N N . PRO A 1 104 ? 7.855 -6.456 -35.892 1.00 49.28 104 PRO A N 1
ATOM 835 C CA . PRO A 1 104 ? 7.270 -7.712 -36.346 1.00 49.28 104 PRO A CA 1
ATOM 836 C C . PRO A 1 104 ? 6.239 -8.183 -35.308 1.00 49.28 104 PRO A C 1
ATOM 838 O O . PRO A 1 104 ? 6.484 -9.059 -34.489 1.00 49.28 104 PRO A O 1
ATOM 841 N N . GLY A 1 105 ? 5.084 -7.523 -35.292 1.00 53.94 105 GLY A N 1
ATOM 842 C CA . GLY A 1 105 ? 3.865 -7.976 -34.643 1.00 53.94 105 GLY A CA 1
ATOM 843 C C . GLY A 1 105 ? 2.994 -8.719 -35.652 1.00 53.94 105 GLY A C 1
ATOM 844 O O . GLY A 1 105 ? 3.122 -8.514 -36.859 1.00 53.94 105 GLY A O 1
ATOM 845 N N . ARG A 1 106 ? 2.089 -9.557 -35.136 1.00 53.00 106 ARG A N 1
ATOM 846 C CA . ARG A 1 106 ? 1.178 -10.509 -35.814 1.00 53.00 106 ARG A CA 1
ATOM 847 C C . ARG A 1 106 ? 0.372 -10.019 -37.040 1.00 53.00 106 ARG A C 1
ATOM 849 O O . ARG A 1 106 ? -0.380 -10.810 -37.596 1.00 53.00 106 ARG A O 1
ATOM 856 N N . HIS A 1 107 ? 0.515 -8.773 -37.491 1.00 50.72 107 HIS A N 1
ATOM 857 C CA . HIS A 1 107 ? -0.276 -8.173 -38.575 1.00 50.72 107 HIS A CA 1
ATOM 858 C C . HIS A 1 107 ? 0.575 -7.489 -39.663 1.00 50.72 107 HIS A C 1
ATOM 860 O O . HIS A 1 107 ? 0.158 -6.499 -40.267 1.00 50.72 107 HIS A O 1
ATOM 866 N N . ALA A 1 108 ? 1.781 -7.991 -39.940 1.00 50.94 108 ALA A N 1
ATOM 867 C CA . ALA A 1 108 ? 2.540 -7.556 -41.110 1.00 50.94 108 ALA A CA 1
ATOM 868 C C . ALA A 1 108 ? 1.878 -8.092 -42.398 1.00 50.94 108 ALA A C 1
ATOM 870 O O . ALA A 1 108 ? 2.033 -9.257 -42.746 1.00 50.94 108 ALA A O 1
ATOM 871 N N . ALA A 1 109 ? 1.151 -7.229 -43.116 1.00 53.22 109 ALA A N 1
ATOM 872 C CA . ALA A 1 109 ? 0.455 -7.543 -44.375 1.00 53.22 109 ALA A CA 1
ATOM 873 C C . ALA A 1 109 ? 1.383 -7.841 -45.576 1.00 53.22 109 ALA A C 1
ATOM 875 O O . ALA A 1 109 ? 0.911 -8.031 -46.691 1.00 53.22 109 ALA A O 1
ATOM 876 N N . PHE A 1 110 ? 2.696 -7.894 -45.361 1.00 50.62 110 PHE A N 1
ATOM 877 C CA . PHE A 1 110 ? 3.675 -8.338 -46.346 1.00 50.62 110 PHE A CA 1
ATOM 878 C C . PHE A 1 110 ? 4.658 -9.267 -45.639 1.00 50.62 110 PHE A C 1
ATOM 880 O O . PHE A 1 110 ? 5.659 -8.834 -45.072 1.00 50.62 110 PHE A O 1
ATOM 887 N N . VAL A 1 111 ? 4.335 -10.558 -45.637 1.00 49.12 111 VAL A N 1
ATOM 888 C CA . VAL A 1 111 ? 5.326 -11.606 -45.402 1.00 49.12 111 VAL A CA 1
ATOM 889 C C . VAL A 1 111 ? 6.030 -11.799 -46.747 1.00 49.12 111 VAL A C 1
ATOM 891 O O . VAL A 1 111 ? 5.378 -12.269 -47.683 1.00 49.12 111 VAL A O 1
ATOM 894 N N . PRO A 1 112 ? 7.307 -11.407 -46.917 1.00 50.94 112 PRO A N 1
ATOM 895 C CA . PRO A 1 112 ? 8.046 -11.823 -48.098 1.00 50.94 112 PRO A CA 1
ATOM 896 C C . PRO A 1 112 ? 8.018 -13.350 -48.133 1.00 50.94 112 PRO A C 1
ATOM 898 O O . PRO A 1 112 ? 8.357 -14.008 -47.147 1.00 50.94 112 PRO A O 1
ATOM 901 N N . LYS A 1 113 ? 7.526 -13.896 -49.250 1.00 52.94 113 LYS A N 1
ATOM 902 C CA . LYS A 1 113 ? 7.432 -15.337 -49.493 1.00 52.94 113 LYS A CA 1
ATOM 903 C C . LYS A 1 113 ? 8.780 -15.961 -49.108 1.00 52.94 113 LYS A C 1
ATOM 905 O O . LYS A 1 113 ? 9.795 -15.495 -49.633 1.00 52.94 113 LYS A O 1
ATOM 910 N N . PRO A 1 114 ? 8.825 -16.939 -48.185 1.00 52.38 114 PRO A N 1
ATOM 911 C CA . PRO A 1 114 ? 10.088 -17.550 -47.810 1.00 52.38 114 PRO A CA 1
ATOM 912 C C . PRO A 1 114 ? 10.751 -18.081 -49.080 1.00 52.38 114 PRO A C 1
ATOM 914 O O . PRO A 1 114 ? 10.090 -18.715 -49.909 1.00 52.38 114 PRO A O 1
ATOM 917 N N . ALA A 1 115 ? 12.032 -17.748 -49.253 1.00 58.56 115 ALA A N 1
ATOM 918 C CA . ALA A 1 115 ? 12.838 -18.267 -50.346 1.00 58.56 115 ALA A CA 1
ATOM 919 C C . ALA A 1 115 ? 12.673 -19.796 -50.393 1.00 58.56 115 ALA A C 1
ATOM 921 O O . ALA A 1 115 ? 12.618 -20.420 -49.326 1.00 58.56 115 ALA A O 1
ATOM 922 N N . PRO A 1 116 ? 12.540 -20.403 -51.587 1.00 53.81 116 PRO A N 1
ATOM 923 C CA . PRO A 1 116 ? 12.409 -21.846 -51.685 1.00 53.81 116 PRO A CA 1
ATOM 924 C C . PRO A 1 116 ? 13.617 -22.477 -50.994 1.00 53.81 116 PRO A C 1
ATOM 926 O O . PRO A 1 116 ? 14.763 -22.218 -51.362 1.00 53.81 116 PRO A O 1
ATOM 929 N N . GLN A 1 117 ? 13.350 -23.247 -49.940 1.00 59.97 117 GLN A N 1
ATOM 930 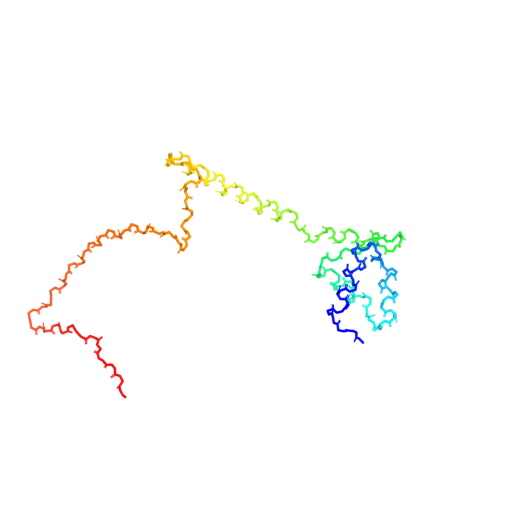C CA . GLN A 1 117 ? 14.382 -24.027 -49.273 1.00 59.97 117 GLN A CA 1
ATOM 931 C C . GLN A 1 117 ? 15.009 -24.971 -50.310 1.00 59.97 117 GLN A C 1
ATOM 933 O O . GLN A 1 117 ? 14.282 -25.469 -51.178 1.00 59.97 117 GLN A O 1
ATOM 938 N N . PRO A 1 118 ? 16.328 -25.224 -50.255 1.00 51.41 118 PRO A N 1
ATOM 939 C CA . PRO A 1 118 ? 16.935 -26.231 -51.108 1.00 51.41 118 PRO A CA 1
ATOM 940 C C . PRO A 1 118 ? 16.251 -27.565 -50.808 1.00 51.41 118 PRO A C 1
ATOM 942 O O . PRO A 1 118 ? 16.290 -28.061 -49.682 1.00 51.41 118 PRO A O 1
ATOM 945 N N . VAL A 1 119 ? 15.559 -28.105 -51.808 1.00 59.94 119 VAL A N 1
ATOM 946 C CA . VAL A 1 119 ? 14.881 -29.396 -51.708 1.00 59.94 119 VAL A CA 1
ATOM 947 C C . VAL A 1 119 ? 15.959 -30.431 -51.401 1.00 59.94 119 VAL A C 1
ATOM 949 O O . VAL A 1 119 ? 16.901 -30.591 -52.179 1.00 59.94 119 VAL A O 1
ATOM 952 N N . ALA A 1 120 ? 15.860 -31.088 -50.244 1.00 55.78 120 ALA A N 1
ATOM 953 C CA . ALA A 1 120 ? 16.755 -32.182 -49.898 1.00 55.78 120 ALA A CA 1
ATOM 954 C C . ALA A 1 120 ? 16.716 -33.234 -51.025 1.00 55.78 120 ALA A C 1
ATOM 956 O O . ALA A 1 120 ? 15.631 -33.516 -51.547 1.00 55.78 120 ALA A O 1
ATOM 957 N N . PRO A 1 121 ? 17.862 -33.805 -51.435 1.00 54.12 121 PRO A N 1
ATOM 958 C CA . PRO A 1 121 ? 17.873 -34.818 -52.477 1.00 54.12 121 PRO A CA 1
ATOM 959 C C . PRO A 1 121 ? 17.015 -36.002 -52.026 1.00 54.12 121 PRO A C 1
ATOM 961 O O . PRO A 1 121 ? 17.243 -36.580 -50.963 1.00 54.12 121 PRO A O 1
ATOM 964 N N . VAL A 1 122 ? 16.015 -36.341 -52.841 1.00 55.69 122 VAL A N 1
ATOM 965 C CA . VAL A 1 122 ? 15.178 -37.530 -52.670 1.00 55.69 122 VAL A CA 1
ATOM 966 C C . VAL A 1 122 ? 16.112 -38.735 -52.567 1.00 55.69 122 VAL A C 1
ATOM 968 O O . VAL A 1 122 ? 16.814 -39.059 -53.528 1.00 55.69 122 VAL A O 1
ATOM 971 N N . GLN A 1 123 ? 16.159 -39.374 -51.395 1.00 56.50 123 GLN A N 1
ATOM 972 C CA . GLN A 1 123 ? 16.862 -40.641 -51.232 1.00 56.50 123 GLN A CA 1
ATOM 973 C C . GLN A 1 123 ? 16.233 -41.640 -52.204 1.00 56.50 123 GLN A C 1
ATOM 975 O O . GLN A 1 123 ? 15.061 -41.991 -52.085 1.00 56.50 123 GLN A O 1
ATOM 980 N N . ARG A 1 124 ? 17.003 -42.060 -53.211 1.00 55.25 124 ARG A N 1
ATOM 981 C CA . ARG A 1 124 ? 16.591 -43.144 -54.101 1.00 55.25 124 ARG A CA 1
ATOM 982 C C . ARG A 1 124 ? 16.530 -44.422 -53.271 1.00 55.25 124 ARG A C 1
ATOM 984 O O . ARG A 1 124 ? 17.540 -44.822 -52.695 1.00 55.25 124 ARG A O 1
ATOM 991 N N . CYS A 1 125 ? 15.354 -45.041 -53.214 1.00 53.50 125 CYS A N 1
ATOM 992 C CA . CYS A 1 125 ? 15.194 -46.370 -52.638 1.00 53.50 125 CYS A CA 1
ATOM 993 C C . CYS A 1 125 ? 16.103 -47.367 -53.410 1.00 53.50 125 CYS A C 1
ATOM 995 O O . CYS A 1 125 ? 16.229 -47.246 -54.634 1.00 53.50 125 CYS A O 1
ATOM 997 N N . PRO A 1 126 ? 16.783 -48.310 -52.730 1.00 63.28 126 PRO A N 1
ATOM 998 C CA . PRO A 1 126 ? 17.617 -49.326 -53.378 1.00 63.28 126 PRO A CA 1
ATOM 999 C C . PRO A 1 126 ? 16.780 -50.218 -54.317 1.00 63.28 126 PRO A C 1
ATOM 1001 O O . PRO A 1 126 ? 15.567 -50.343 -54.120 1.00 63.28 126 PRO A O 1
ATOM 1004 N N . PRO A 1 127 ? 17.393 -50.836 -55.347 1.00 51.66 127 PRO A N 1
ATOM 1005 C CA . PRO A 1 127 ? 16.662 -51.642 -56.322 1.00 51.66 127 PRO A CA 1
ATOM 1006 C C . PRO A 1 127 ? 15.967 -52.821 -55.623 1.00 51.66 127 PRO A C 1
ATOM 1008 O O . PRO A 1 127 ? 16.633 -53.701 -55.086 1.00 51.66 127 PRO A O 1
ATOM 1011 N N . GLY A 1 128 ? 14.628 -52.809 -55.613 1.00 58.44 128 GLY A N 1
ATOM 1012 C CA . GLY A 1 128 ? 13.792 -53.858 -55.013 1.00 58.44 128 GLY A CA 1
ATOM 1013 C C . GLY A 1 128 ? 12.693 -53.382 -54.054 1.00 58.44 128 GLY A C 1
ATOM 1014 O O . GLY A 1 128 ? 11.855 -54.196 -53.682 1.00 58.44 128 GLY A O 1
ATOM 1015 N N . CYS A 1 129 ? 12.645 -52.096 -53.680 1.00 50.59 129 CYS A N 1
ATOM 1016 C CA . CYS A 1 129 ? 11.611 -51.563 -52.777 1.00 50.59 129 CYS A CA 1
ATOM 1017 C C . CYS A 1 129 ? 10.680 -50.559 -53.478 1.00 50.59 129 CYS A C 1
ATOM 1019 O O . CYS A 1 129 ? 11.143 -49.553 -54.016 1.00 50.59 129 CYS A O 1
ATOM 1021 N N . THR A 1 130 ? 9.365 -50.797 -53.423 1.00 56.84 130 THR A N 1
ATOM 1022 C CA . THR A 1 130 ? 8.329 -49.814 -53.775 1.00 56.84 130 THR A CA 1
ATOM 1023 C C . THR A 1 130 ? 8.033 -48.943 -52.557 1.00 56.84 130 THR A C 1
ATOM 1025 O O . THR A 1 130 ? 7.647 -49.431 -51.498 1.00 56.84 130 THR A O 1
ATOM 1028 N N . CYS A 1 131 ? 8.276 -47.644 -52.688 1.00 49.00 131 CYS A N 1
ATOM 1029 C CA . CYS A 1 131 ? 8.088 -46.668 -51.624 1.00 49.00 131 CYS A CA 1
ATOM 1030 C C . CYS A 1 131 ? 6.707 -46.015 -51.818 1.00 49.00 131 CYS A C 1
ATOM 1032 O O . CYS A 1 131 ? 6.605 -44.962 -52.444 1.00 49.00 131 CYS A O 1
ATOM 1034 N N . ASP A 1 132 ? 5.649 -46.683 -51.341 1.00 49.12 132 ASP A N 1
ATOM 1035 C CA . ASP A 1 132 ? 4.274 -46.169 -51.374 1.00 49.12 132 ASP A CA 1
ATOM 1036 C C . ASP A 1 132 ? 4.123 -44.997 -50.391 1.00 49.12 132 ASP A C 1
ATOM 1038 O O . ASP A 1 132 ? 4.156 -45.138 -49.166 1.00 49.12 132 ASP A O 1
ATOM 1042 N N . LEU A 1 133 ? 3.994 -43.804 -50.965 1.00 53.75 133 LEU A N 1
ATOM 1043 C CA . LEU A 1 133 ? 3.677 -42.548 -50.296 1.00 53.75 133 LEU A CA 1
ATOM 1044 C C . LEU A 1 133 ? 2.184 -42.518 -49.951 1.00 53.75 133 LEU A C 1
ATOM 1046 O O . LEU A 1 133 ? 1.431 -41.860 -50.648 1.00 53.75 133 LEU A O 1
ATOM 1050 N N . ASP A 1 134 ? 1.751 -43.194 -48.886 1.00 45.91 134 ASP A N 1
ATOM 1051 C CA . ASP A 1 134 ? 0.419 -42.948 -48.309 1.00 45.91 134 ASP A CA 1
ATOM 1052 C C . ASP A 1 134 ? 0.363 -43.305 -46.814 1.00 45.91 134 ASP A C 1
ATOM 1054 O O . ASP A 1 134 ? -0.122 -44.346 -46.370 1.00 45.91 134 ASP A O 1
ATOM 1058 N N . HIS A 1 135 ? 0.847 -42.385 -45.979 1.00 49.44 135 HIS A N 1
ATOM 1059 C CA . HIS A 1 135 ? 0.520 -42.369 -44.554 1.00 49.44 135 HIS A CA 1
ATOM 1060 C C . HIS A 1 135 ? -0.840 -41.696 -44.313 1.00 49.44 135 HIS A C 1
ATOM 1062 O O . HIS A 1 135 ? -0.885 -40.550 -43.867 1.00 49.44 135 HIS A O 1
ATOM 1068 N N . ARG A 1 136 ? -1.937 -42.432 -44.568 1.00 43.09 136 ARG A N 1
ATOM 1069 C CA . ARG A 1 136 ? -3.188 -42.522 -43.760 1.00 43.09 136 ARG A CA 1
ATOM 1070 C C . ARG A 1 136 ? -4.338 -43.123 -44.579 1.00 43.09 136 ARG A C 1
ATOM 1072 O O . ARG A 1 136 ? -4.521 -42.733 -45.723 1.00 43.09 136 ARG A O 1
ATOM 1079 N N . PRO A 1 137 ? -5.183 -43.980 -43.972 1.00 36.78 137 PRO A N 1
ATOM 1080 C CA . PRO A 1 137 ? -6.391 -43.471 -43.295 1.00 36.78 137 PRO A CA 1
ATOM 1081 C C . PRO A 1 137 ? -6.724 -44.232 -41.989 1.00 36.78 137 PRO A C 1
ATOM 1083 O O . PRO A 1 137 ? -6.437 -45.406 -41.825 1.00 36.78 137 PRO A O 1
ATOM 1086 N N . SER A 1 138 ? -7.089 -43.532 -40.914 1.00 38.03 138 SER A N 1
ATOM 1087 C CA . SER A 1 138 ? -8.466 -43.371 -40.404 1.00 38.03 138 SER A CA 1
ATOM 1088 C C . SER A 1 138 ? -9.160 -44.643 -39.860 1.00 38.03 138 SER A C 1
ATOM 1090 O O . SER A 1 138 ? -9.569 -45.507 -40.623 1.00 38.03 138 SER A O 1
ATOM 1092 N N . ARG A 1 139 ? -9.330 -44.643 -38.525 1.00 37.53 139 ARG A N 1
ATOM 1093 C CA . ARG A 1 139 ? -10.271 -45.338 -37.611 1.00 37.53 139 ARG A CA 1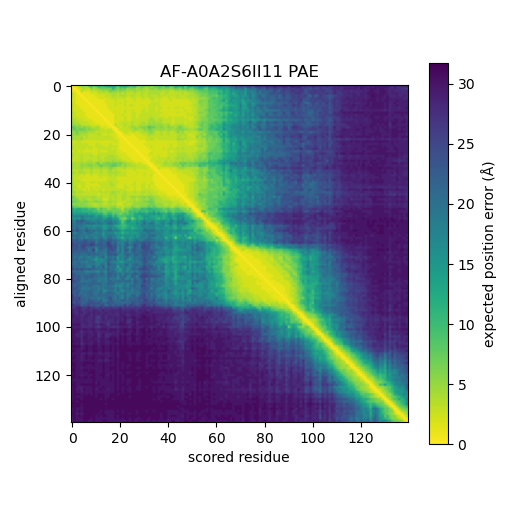
ATOM 1094 C C . ARG A 1 139 ? -11.119 -46.524 -38.119 1.00 37.53 139 ARG A C 1
ATOM 1096 O O . ARG A 1 139 ? -11.991 -46.325 -38.960 1.00 37.53 139 ARG A O 1
ATOM 1103 N N . ARG A 1 140 ? -11.080 -47.624 -37.355 1.00 40.53 140 ARG A N 1
ATOM 1104 C CA . ARG A 1 140 ? -12.198 -48.130 -36.529 1.00 40.53 140 ARG A CA 1
ATOM 1105 C C . ARG A 1 140 ? -11.660 -48.933 -35.352 1.00 40.53 140 ARG A C 1
ATOM 1107 O O . ARG A 1 140 ? -10.618 -49.589 -35.543 1.00 40.53 140 ARG A O 1
#

Foldseek 3Di:
DDPPVVLVVVLVVCLVVLNQELVVLVVVCVVVVHDSVVSVVSCLVVVRDRDDDPPPCPVVVVVSVPPDPVVVVVVVVVVVVVVVVVVVVVVVVPPDDPVPDDDPDPDPPDDPDPDPDPPDPDPDDPPPDDDDPDPDDDDD

Mean predicted aligned error: 19.38 Å

Radius of gyration: 32.44 Å; Cα contacts (8 Å, |Δi|>4): 58; chains: 1; bounding box: 42×67×74 Å

Organism: NCBI:txid512762